Protein AF-A0A0P4V0K9-F1 (afdb_monomer)

Secondary structure (DSSP, 8-state):
-PPP---SPPTTSHHHHHHHHHHHHHHHHH---HHHHHHHHHHHHHHHHHHHHHHHHHHHHHHHHTSPP-

Sequence (70 aa):
MSEPKRYALEPTSIEAYRIRVLFHCEELQRETNPAMRATIALYLAEAATTLARLEAEASQKLALSNSPQP

Foldseek 3Di:
DDDPPPPDDDCLDLVVLVVLLVVLVVVLVPDDDPVVNVVSVVSNVVSVVSSVVNVVVVVVVVVVVPDDDD

pLDDT: mean 89.1, std 15.7, range [39.41, 98.75]

Mean predicted aligned error: 7.04 Å

Solvent-accessible surface area (backbone atoms only — not comparable to full-atom values): 4116 Å² total; per-residue (Å²): 134,85,78,81,80,76,87,69,73,57,82,86,36,63,68,43,28,53,53,50,30,53,52,32,51,56,48,43,74,70,48,81,54,67,71,60,33,52,53,36,51,51,54,29,50,56,34,44,54,51,34,53,53,50,54,50,52,51,52,50,51,53,54,61,72,68,48,83,79,133

Structure (mmCIF, N/CA/C/O backbone):
data_AF-A0A0P4V0K9-F1
#
_entry.id   AF-A0A0P4V0K9-F1
#
loop_
_atom_site.group_PDB
_atom_site.id
_atom_site.type_symbol
_atom_site.label_atom_id
_atom_site.label_alt_id
_atom_site.label_comp_id
_atom_site.label_asym_id
_atom_site.label_entity_id
_atom_site.label_seq_id
_atom_site.pdbx_PDB_ins_code
_atom_site.Cartn_x
_atom_site.Cartn_y
_atom_site.Cartn_z
_atom_site.occupancy
_atom_site.B_iso_or_equiv
_atom_site.auth_seq_id
_atom_site.auth_comp_id
_atom_site.auth_asym_id
_atom_site.auth_atom_id
_atom_site.pdbx_PDB_model_num
ATOM 1 N N . MET A 1 1 ? -15.775 37.314 12.181 1.00 39.41 1 MET A N 1
ATOM 2 C CA . MET A 1 1 ? -14.457 37.068 11.564 1.00 39.41 1 MET A CA 1
ATOM 3 C C . MET A 1 1 ? -14.465 35.628 11.089 1.00 39.41 1 MET A C 1
ATOM 5 O O . MET A 1 1 ? -14.669 34.755 11.919 1.00 39.41 1 MET A O 1
ATOM 9 N N . SER A 1 2 ? -14.391 35.385 9.783 1.00 52.06 2 SER A N 1
ATOM 10 C CA . SER A 1 2 ? -14.418 34.024 9.233 1.00 52.06 2 SER A CA 1
ATOM 11 C C . SER A 1 2 ? -13.040 33.391 9.402 1.00 52.06 2 SER A C 1
ATOM 13 O O . SER A 1 2 ? -12.050 33.985 8.976 1.00 52.06 2 SER A O 1
ATOM 15 N N . GLU A 1 3 ? -12.966 32.228 10.048 1.00 59.88 3 GLU A N 1
ATOM 16 C CA . GLU A 1 3 ? -11.712 31.490 10.212 1.00 59.88 3 GLU A CA 1
ATOM 17 C C . GLU A 1 3 ? -11.084 31.171 8.843 1.00 59.88 3 GLU A C 1
ATOM 19 O O . GLU A 1 3 ? -11.804 30.836 7.892 1.00 59.88 3 GLU A O 1
ATOM 24 N N . PRO A 1 4 ? -9.751 31.267 8.702 1.00 53.31 4 PRO A N 1
ATOM 25 C CA . PRO A 1 4 ? -9.089 30.898 7.463 1.00 53.31 4 PRO A CA 1
ATOM 26 C C . PRO A 1 4 ? -9.272 29.394 7.231 1.00 53.31 4 PRO A C 1
ATOM 28 O O . PRO A 1 4 ? -8.807 28.571 8.020 1.00 53.31 4 PRO A O 1
ATOM 31 N N . LYS A 1 5 ? -9.943 29.030 6.130 1.00 55.88 5 LYS A N 1
ATOM 32 C CA . LYS A 1 5 ? -10.029 27.644 5.652 1.00 55.88 5 LYS A CA 1
ATOM 33 C C . LYS A 1 5 ? -8.609 27.088 5.516 1.00 55.88 5 LYS A C 1
ATOM 35 O O . LYS A 1 5 ? -7.857 27.510 4.638 1.00 55.88 5 LYS A O 1
ATOM 40 N N . ARG A 1 6 ? -8.230 26.159 6.396 1.00 58.94 6 ARG A N 1
ATOM 41 C CA . ARG A 1 6 ? -6.971 25.413 6.301 1.00 58.94 6 ARG A CA 1
ATOM 42 C C . ARG A 1 6 ? -7.085 24.443 5.126 1.00 58.94 6 ARG A C 1
ATOM 44 O O . ARG A 1 6 ? -7.611 23.350 5.270 1.00 58.94 6 ARG A O 1
ATOM 51 N N . TYR A 1 7 ? -6.625 24.871 3.953 1.00 61.56 7 TYR A N 1
ATOM 52 C CA . TYR A 1 7 ? -6.571 24.037 2.744 1.00 61.56 7 TYR A CA 1
ATOM 53 C C . TYR A 1 7 ? -5.472 22.958 2.796 1.00 61.56 7 TYR A C 1
ATOM 55 O O . TYR A 1 7 ? -5.359 22.157 1.873 1.00 61.56 7 TYR A O 1
ATOM 63 N N . ALA A 1 8 ? -4.653 22.933 3.852 1.00 73.38 8 ALA A N 1
ATOM 64 C CA . ALA A 1 8 ? -3.628 21.921 4.060 1.00 73.38 8 ALA A CA 1
ATOM 65 C C . ALA A 1 8 ? -4.204 20.749 4.866 1.00 73.38 8 ALA A C 1
ATOM 67 O O . ALA A 1 8 ? -4.697 20.940 5.978 1.00 73.38 8 ALA A O 1
ATOM 68 N N . LEU A 1 9 ? -4.128 19.542 4.305 1.00 79.38 9 LEU A N 1
ATOM 69 C CA . LEU A 1 9 ? -4.365 18.314 5.057 1.00 79.38 9 LEU A CA 1
ATOM 70 C C . LEU A 1 9 ? -3.222 18.107 6.051 1.00 79.38 9 LEU A C 1
ATOM 72 O O . LEU A 1 9 ? -2.053 18.260 5.694 1.00 79.38 9 LEU A O 1
ATOM 76 N N . GLU A 1 10 ? -3.555 17.704 7.277 1.00 89.44 10 GLU A N 1
ATOM 77 C CA . GLU A 1 10 ? -2.547 17.283 8.248 1.00 89.44 10 GLU A CA 1
ATOM 78 C C . GLU A 1 10 ? -1.791 16.066 7.684 1.00 89.44 10 GLU A C 1
ATOM 80 O O . GLU A 1 10 ? -2.436 15.055 7.373 1.00 89.44 10 GLU A O 1
ATOM 85 N N . PRO A 1 11 ? -0.451 16.116 7.533 1.00 87.75 11 PRO A N 1
ATOM 86 C CA . PRO A 1 11 ? 0.305 15.090 6.807 1.00 87.75 11 PRO A CA 1
ATOM 87 C C . PRO A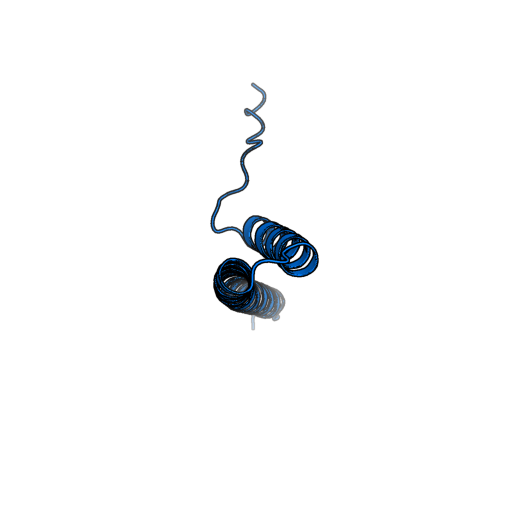 1 11 ? 0.198 13.678 7.387 1.00 87.75 11 PRO A C 1
ATOM 89 O O . PRO A 1 11 ? 0.489 12.708 6.691 1.00 87.75 11 PRO A O 1
ATOM 92 N N . THR A 1 12 ? -0.179 13.570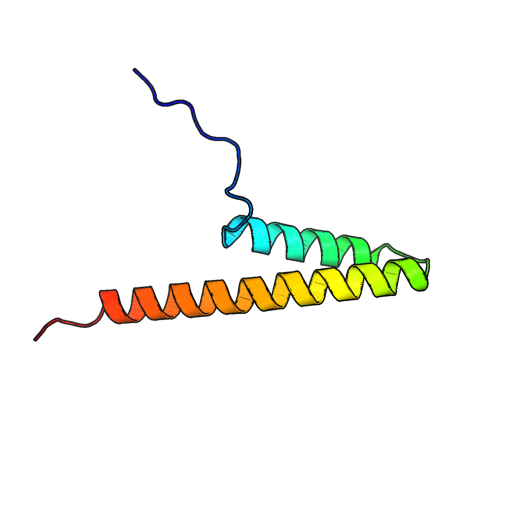 8.660 1.00 92.12 12 THR A N 1
ATOM 93 C CA . THR A 1 12 ? -0.332 12.313 9.402 1.00 92.12 12 THR A CA 1
ATOM 94 C C . THR A 1 12 ? -1.792 11.877 9.555 1.00 92.12 12 THR A C 1
ATOM 96 O O . THR A 1 12 ? -2.068 10.893 10.236 1.00 92.12 12 THR A O 1
ATOM 99 N N . SER A 1 13 ? -2.735 12.591 8.933 1.00 95.38 13 SER A N 1
ATOM 100 C CA . SER A 1 13 ? -4.156 12.238 8.950 1.00 95.38 13 SER A CA 1
ATOM 101 C C . SER A 1 13 ? -4.460 10.993 8.113 1.00 95.38 13 SER A C 1
ATOM 103 O O . SER A 1 13 ? -3.757 10.681 7.151 1.00 95.38 13 SER A O 1
ATOM 105 N N . ILE A 1 14 ? -5.566 10.316 8.445 1.00 97.31 14 ILE A N 1
ATOM 106 C CA . ILE A 1 14 ? -6.107 9.196 7.655 1.00 97.31 14 ILE A CA 1
ATOM 107 C C . ILE A 1 14 ? -6.278 9.606 6.188 1.00 97.31 14 ILE A C 1
ATOM 109 O O . ILE A 1 14 ? -5.840 8.888 5.295 1.00 97.31 14 ILE A O 1
ATOM 113 N N . GLU A 1 15 ? -6.846 10.788 5.935 1.00 96.69 15 GLU A N 1
ATOM 114 C CA . GLU A 1 15 ? -7.091 11.275 4.575 1.00 96.69 15 GLU A CA 1
ATOM 115 C C . GLU A 1 15 ? -5.788 11.506 3.796 1.00 96.69 15 GLU A C 1
ATOM 117 O O . GLU A 1 15 ? -5.672 11.093 2.643 1.00 96.69 15 GLU A O 1
ATOM 122 N N . ALA A 1 16 ? -4.760 12.071 4.439 1.00 96.38 16 ALA A N 1
ATOM 123 C CA . ALA A 1 16 ? -3.448 12.212 3.813 1.00 96.38 16 ALA A CA 1
ATOM 124 C C . ALA A 1 16 ? -2.847 10.847 3.431 1.00 96.38 16 ALA A C 1
ATOM 126 O O . ALA A 1 16 ? -2.280 10.708 2.346 1.00 96.38 16 ALA A O 1
ATOM 127 N N . TYR A 1 17 ? -2.998 9.824 4.278 1.00 98.06 17 TYR A N 1
ATOM 128 C CA . TYR A 1 17 ? -2.522 8.474 3.969 1.00 98.06 17 TYR A CA 1
ATOM 129 C C . TYR A 1 17 ? -3.346 7.769 2.883 1.00 98.06 17 TYR A C 1
ATOM 131 O O . TYR A 1 17 ? -2.753 7.085 2.050 1.00 98.06 17 TYR A O 1
ATOM 139 N N . ARG A 1 18 ? -4.670 7.976 2.815 1.00 98.25 18 ARG A N 1
ATOM 140 C CA . ARG A 1 18 ? -5.505 7.495 1.694 1.00 98.25 18 ARG A CA 1
ATOM 141 C C . ARG A 1 18 ? -5.006 8.041 0.360 1.00 98.25 18 ARG A C 1
ATOM 143 O O . ARG A 1 18 ? -4.810 7.282 -0.586 1.00 98.25 18 ARG A O 1
ATOM 150 N N . ILE A 1 19 ? -4.730 9.343 0.316 1.00 97.44 19 ILE A N 1
ATOM 151 C CA . ILE A 1 19 ? -4.202 10.017 -0.872 1.00 97.44 19 ILE A CA 1
ATOM 152 C C . ILE A 1 19 ? -2.811 9.480 -1.242 1.00 97.44 19 ILE A C 1
ATOM 154 O O . ILE A 1 19 ? -2.567 9.183 -2.409 1.00 97.44 19 ILE A O 1
ATOM 158 N N . ARG A 1 20 ? -1.905 9.294 -0.271 1.00 97.62 20 ARG A N 1
ATOM 159 C CA . ARG A 1 20 ? -0.568 8.718 -0.531 1.00 97.62 20 ARG A CA 1
ATOM 160 C C . ARG A 1 20 ? -0.640 7.315 -1.127 1.00 97.62 20 ARG A C 1
ATOM 162 O O . ARG A 1 20 ? 0.069 7.033 -2.086 1.00 97.62 20 ARG A O 1
ATOM 169 N N . VAL A 1 21 ? -1.498 6.452 -0.580 1.00 98.62 21 VAL A N 1
ATOM 170 C CA . VAL A 1 21 ? -1.701 5.095 -1.109 1.00 98.62 21 VAL A CA 1
ATOM 171 C C . VAL A 1 21 ? -2.194 5.152 -2.554 1.00 98.62 21 VAL A C 1
ATOM 173 O O . VAL A 1 21 ? -1.649 4.450 -3.401 1.00 98.62 21 VAL A O 1
ATOM 176 N N . LEU A 1 22 ? -3.167 6.018 -2.855 1.00 98.38 22 LEU A N 1
ATOM 177 C CA . LEU A 1 22 ? -3.662 6.207 -4.219 1.00 98.38 22 LEU A CA 1
ATOM 178 C C . LEU A 1 22 ? -2.536 6.616 -5.180 1.00 98.38 22 LEU A C 1
ATOM 180 O O . LEU A 1 22 ? -2.348 5.964 -6.206 1.00 98.38 22 LEU A O 1
ATOM 184 N N . PHE A 1 23 ? -1.762 7.648 -4.834 1.00 98.12 23 PHE A N 1
ATOM 185 C CA . PHE A 1 23 ? -0.673 8.122 -5.689 1.00 98.12 23 PHE A CA 1
ATOM 186 C C . PHE A 1 23 ? 0.391 7.051 -5.922 1.00 98.12 23 PHE A C 1
ATOM 188 O O . PHE A 1 23 ? 0.748 6.803 -7.071 1.00 98.12 23 PHE A O 1
ATOM 195 N N . HIS A 1 24 ? 0.847 6.356 -4.877 1.00 98.50 24 HIS A N 1
ATOM 196 C CA . HIS A 1 24 ? 1.854 5.311 -5.050 1.00 98.50 24 HIS A CA 1
ATOM 197 C C . HIS A 1 24 ? 1.337 4.111 -5.854 1.00 98.50 24 HIS A C 1
ATOM 199 O O . HIS A 1 24 ? 2.106 3.515 -6.603 1.00 98.50 24 HIS A O 1
ATOM 205 N N . CYS A 1 25 ? 0.046 3.769 -5.768 1.00 98.62 25 CYS A N 1
ATOM 206 C CA . CYS A 1 25 ? -0.557 2.770 -6.655 1.00 98.62 25 CYS A CA 1
ATOM 207 C C . CYS A 1 25 ? -0.484 3.200 -8.129 1.00 98.62 25 CYS A C 1
ATOM 209 O O . CYS A 1 25 ? -0.086 2.405 -8.982 1.00 98.62 25 CYS A O 1
ATOM 211 N N . GLU A 1 26 ? -0.839 4.453 -8.433 1.00 98.56 26 GLU A N 1
ATOM 212 C CA . GLU A 1 26 ? -0.764 4.982 -9.7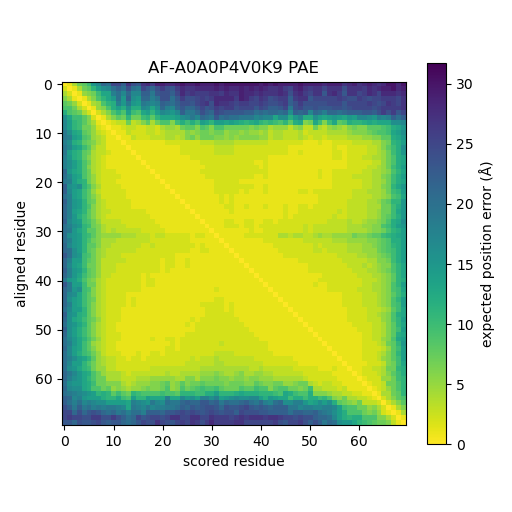99 1.00 98.56 26 GLU A CA 1
ATOM 213 C C . GLU A 1 26 ? 0.677 5.053 -10.323 1.00 98.56 26 GLU A C 1
ATOM 215 O O . GLU A 1 26 ? 0.936 4.694 -11.473 1.00 98.56 26 GLU A O 1
ATOM 220 N N . GLU A 1 27 ? 1.619 5.498 -9.489 1.00 98.31 27 GLU A N 1
ATOM 221 C CA . GLU A 1 27 ? 3.047 5.543 -9.818 1.00 98.31 27 GLU A CA 1
ATOM 222 C C . GLU A 1 27 ? 3.588 4.140 -10.099 1.00 98.31 27 GLU A C 1
ATOM 224 O O . GLU A 1 27 ? 4.229 3.918 -11.126 1.00 98.31 27 GLU A O 1
ATOM 229 N N . LEU A 1 28 ? 3.268 3.169 -9.237 1.00 98.50 28 LEU A N 1
ATOM 230 C CA . LEU A 1 28 ? 3.710 1.785 -9.385 1.00 98.50 28 LEU A CA 1
ATOM 231 C C . LEU A 1 28 ? 3.215 1.168 -10.697 1.00 98.50 28 LEU A C 1
ATOM 233 O O . LEU A 1 28 ? 3.956 0.431 -11.347 1.00 98.50 28 LEU A O 1
ATOM 237 N N . GLN A 1 29 ? 1.975 1.475 -11.087 1.00 98.31 29 GLN A N 1
ATOM 238 C CA . GLN A 1 29 ? 1.377 0.978 -12.324 1.00 98.31 29 GLN A CA 1
ATOM 239 C C . GLN A 1 29 ? 2.042 1.568 -13.577 1.00 98.31 29 GLN A C 1
ATOM 241 O O . GLN A 1 29 ? 2.132 0.885 -14.598 1.00 98.31 29 GLN A O 1
ATOM 246 N N . ARG A 1 30 ? 2.478 2.832 -13.524 1.00 98.31 30 ARG A N 1
ATOM 247 C CA . ARG A 1 30 ? 3.070 3.546 -14.669 1.00 98.31 30 ARG A CA 1
ATOM 248 C C . ARG A 1 30 ? 4.586 3.338 -14.789 1.00 98.31 30 ARG A C 1
ATOM 250 O O . ARG A 1 30 ? 5.124 3.498 -15.882 1.00 98.31 30 ARG A O 1
ATOM 257 N N . GLU A 1 31 ? 5.277 2.991 -13.701 1.00 98.44 31 GLU A N 1
ATOM 258 C CA . GLU A 1 31 ? 6.740 2.894 -13.667 1.00 98.44 31 GLU A CA 1
ATOM 259 C C . GLU A 1 31 ? 7.294 1.651 -14.390 1.00 98.44 31 GLU A C 1
ATOM 261 O O . GLU A 1 31 ? 6.981 0.494 -14.085 1.00 98.44 31 GLU A O 1
ATOM 266 N N . THR A 1 32 ? 8.221 1.890 -15.315 1.00 97.75 32 THR A N 1
ATOM 267 C CA . THR A 1 32 ? 8.856 0.847 -16.133 1.00 97.75 32 THR A CA 1
ATOM 268 C C . THR A 1 32 ? 10.217 0.427 -15.582 1.00 97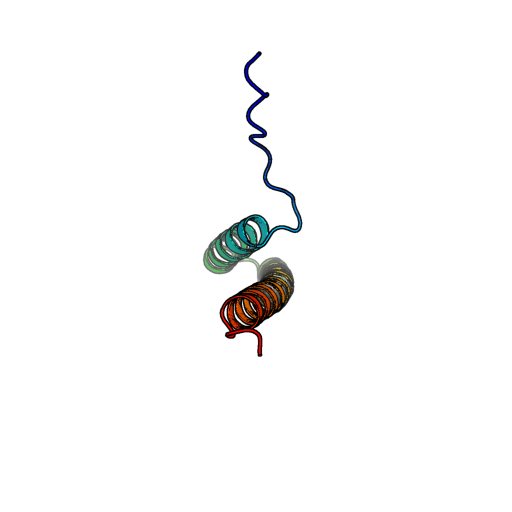.75 32 THR A C 1
ATOM 270 O O . THR A 1 32 ? 10.576 -0.753 -15.674 1.00 97.75 32 THR A O 1
ATOM 273 N N . ASN A 1 33 ? 10.945 1.341 -14.934 1.00 98.44 33 ASN A N 1
ATOM 274 C CA . ASN A 1 33 ? 12.249 1.083 -14.341 1.00 98.44 33 ASN A CA 1
ATOM 275 C C . ASN A 1 33 ? 12.116 0.159 -13.110 1.00 98.44 33 ASN A C 1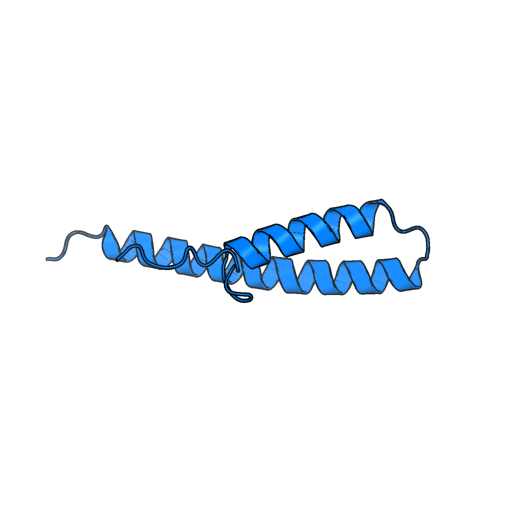
ATOM 277 O O . ASN A 1 33 ? 11.479 0.537 -12.124 1.00 98.44 33 ASN A O 1
ATOM 281 N N . PRO A 1 34 ? 12.741 -1.037 -13.110 1.00 98.31 34 PRO A N 1
ATOM 282 C CA . PRO A 1 34 ? 12.610 -1.989 -12.007 1.00 98.31 34 PRO A CA 1
ATOM 283 C C . PRO A 1 34 ? 13.109 -1.480 -10.652 1.00 98.31 34 PRO A C 1
ATOM 285 O O . PRO A 1 34 ? 12.505 -1.805 -9.632 1.00 98.31 34 PRO A O 1
ATOM 288 N N . ALA A 1 35 ? 14.186 -0.690 -10.627 1.00 98.38 35 ALA A N 1
ATOM 289 C CA . ALA A 1 35 ? 14.745 -0.164 -9.384 1.00 98.38 35 ALA A CA 1
ATOM 290 C C . ALA A 1 35 ? 13.797 0.865 -8.755 1.00 98.38 35 ALA A C 1
ATOM 292 O O . ALA A 1 35 ? 13.470 0.762 -7.576 1.00 98.38 35 ALA A O 1
ATOM 293 N N . MET A 1 36 ? 13.276 1.790 -9.567 1.00 98.38 36 MET A N 1
ATOM 294 C CA . MET A 1 36 ? 12.276 2.764 -9.116 1.00 98.38 36 MET A CA 1
ATOM 295 C C . MET A 1 36 ? 10.988 2.077 -8.668 1.00 98.38 36 MET A C 1
ATOM 297 O O . MET A 1 36 ? 10.450 2.398 -7.611 1.00 98.38 36 MET A O 1
ATOM 301 N N . ARG A 1 37 ? 10.529 1.069 -9.419 1.00 98.38 37 ARG A N 1
ATOM 302 C CA . ARG A 1 37 ? 9.331 0.298 -9.074 1.00 98.38 37 ARG A CA 1
ATOM 303 C C . ARG A 1 37 ? 9.470 -0.406 -7.722 1.00 98.38 37 ARG A C 1
ATOM 305 O O . ARG A 1 37 ? 8.510 -0.429 -6.958 1.00 98.38 37 ARG A O 1
ATOM 312 N N . ALA A 1 38 ? 10.650 -0.939 -7.398 1.00 98.69 38 ALA A N 1
ATOM 313 C CA . ALA A 1 38 ? 10.913 -1.530 -6.085 1.00 98.69 38 ALA A CA 1
ATOM 314 C C . ALA A 1 38 ? 10.816 -0.489 -4.954 1.00 98.69 38 ALA A C 1
ATOM 316 O O . ALA A 1 38 ? 10.201 -0.756 -3.923 1.00 98.69 38 ALA A O 1
ATOM 317 N N . THR A 1 39 ? 11.360 0.711 -5.163 1.00 98.56 39 THR A N 1
ATOM 318 C CA . THR A 1 39 ? 11.259 1.818 -4.202 1.00 98.56 39 THR A CA 1
ATOM 319 C C . THR A 1 39 ? 9.815 2.293 -4.013 1.00 98.56 39 THR A C 1
ATOM 321 O O . THR A 1 39 ? 9.371 2.439 -2.877 1.00 98.56 39 THR A O 1
ATOM 324 N N . ILE A 1 40 ? 9.051 2.473 -5.095 1.00 98.69 40 ILE A N 1
ATOM 325 C CA . ILE A 1 40 ? 7.632 2.860 -5.018 1.00 98.69 40 ILE A CA 1
ATOM 326 C C . ILE A 1 40 ? 6.826 1.788 -4.278 1.00 98.69 40 ILE A C 1
ATOM 328 O O . ILE A 1 40 ? 6.010 2.117 -3.421 1.00 98.69 40 ILE A O 1
ATOM 332 N N . ALA A 1 41 ? 7.077 0.503 -4.553 1.00 98.69 41 ALA A N 1
ATOM 333 C CA . ALA A 1 41 ? 6.406 -0.597 -3.862 1.00 98.69 41 ALA A CA 1
ATOM 334 C C . ALA A 1 41 ? 6.676 -0.586 -2.348 1.00 98.69 41 ALA A C 1
ATOM 336 O O . ALA A 1 41 ? 5.760 -0.844 -1.566 1.00 98.69 41 ALA A O 1
ATOM 337 N N . LEU A 1 42 ? 7.903 -0.255 -1.932 1.00 98.75 42 LEU A N 1
ATOM 338 C CA . LEU A 1 42 ? 8.245 -0.100 -0.519 1.00 98.75 42 LEU A CA 1
ATOM 339 C C . LEU A 1 42 ? 7.442 1.042 0.124 1.00 98.75 42 LEU A C 1
ATOM 341 O O . LEU A 1 42 ? 6.771 0.817 1.131 1.00 98.75 42 LEU A O 1
ATOM 345 N N . TYR A 1 43 ? 7.437 2.232 -0.483 1.00 98.38 43 TYR A N 1
ATOM 346 C CA . TYR A 1 43 ? 6.682 3.375 0.046 1.00 98.38 43 TYR A CA 1
ATOM 347 C C . TYR A 1 43 ? 5.171 3.135 0.064 1.00 98.38 43 TYR A C 1
ATOM 349 O O . TYR A 1 43 ? 4.493 3.508 1.024 1.00 98.38 43 TYR A O 1
ATOM 357 N N . LEU A 1 44 ? 4.641 2.451 -0.953 1.00 98.69 44 LEU A N 1
ATOM 358 C CA . LEU A 1 44 ? 3.249 2.017 -0.977 1.00 98.69 44 LEU A CA 1
ATOM 359 C C . LEU A 1 44 ? 2.933 1.112 0.220 1.00 98.69 44 LEU A C 1
ATOM 361 O O . LEU A 1 44 ? 1.931 1.330 0.900 1.00 98.69 44 LEU A O 1
ATOM 365 N N . ALA A 1 45 ? 3.783 0.121 0.500 1.00 98.75 45 A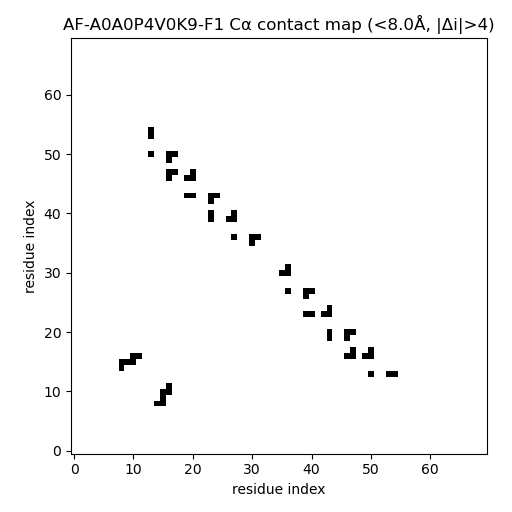LA A N 1
ATOM 366 C CA . ALA A 1 45 ? 3.583 -0.803 1.612 1.00 98.75 45 ALA A CA 1
ATOM 367 C C . ALA A 1 45 ? 3.619 -0.087 2.975 1.00 98.75 45 ALA A C 1
ATOM 369 O O . ALA A 1 45 ? 2.768 -0.342 3.832 1.00 98.75 45 ALA A O 1
ATOM 370 N N . GLU A 1 46 ? 4.559 0.839 3.170 1.00 98.56 46 GLU A N 1
ATOM 371 C CA . GLU A 1 46 ? 4.669 1.643 4.394 1.00 98.56 46 GLU A CA 1
ATOM 372 C C . GLU A 1 46 ? 3.439 2.541 4.606 1.00 98.56 46 GLU A C 1
ATOM 374 O O . GLU A 1 46 ? 2.855 2.570 5.699 1.00 98.56 46 GLU A O 1
ATOM 379 N N . ALA A 1 47 ? 2.997 3.234 3.551 1.00 98.44 47 ALA A N 1
ATOM 380 C CA . ALA A 1 47 ? 1.811 4.083 3.587 1.00 98.44 47 ALA A CA 1
ATOM 381 C C . ALA A 1 47 ? 0.535 3.268 3.850 1.00 98.44 47 ALA A C 1
ATOM 383 O O . ALA A 1 47 ? -0.264 3.647 4.708 1.00 98.44 47 ALA A O 1
ATOM 384 N N . ALA A 1 48 ? 0.367 2.128 3.173 1.00 98.69 48 ALA A N 1
ATOM 385 C CA . ALA A 1 48 ? -0.792 1.254 3.338 1.00 98.69 48 ALA A CA 1
ATOM 386 C C . ALA A 1 48 ? -0.855 0.631 4.739 1.00 98.69 48 ALA A C 1
ATOM 388 O O . ALA A 1 48 ? -1.921 0.599 5.353 1.00 98.69 48 ALA A O 1
ATOM 389 N N . THR A 1 49 ? 0.284 0.198 5.285 1.00 98.75 49 THR A N 1
ATOM 390 C CA . THR A 1 49 ? 0.359 -0.338 6.653 1.00 98.75 49 THR A CA 1
ATOM 391 C C . THR A 1 49 ? -0.019 0.725 7.679 1.00 98.75 49 THR A C 1
ATOM 393 O O . THR A 1 49 ? -0.771 0.456 8.618 1.00 98.75 49 THR A O 1
ATOM 396 N N . THR A 1 50 ? 0.473 1.951 7.496 1.00 98.38 50 THR A N 1
ATOM 397 C CA . THR A 1 50 ? 0.144 3.063 8.391 1.00 98.38 50 THR A CA 1
ATOM 398 C C . THR A 1 50 ? -1.337 3.419 8.302 1.00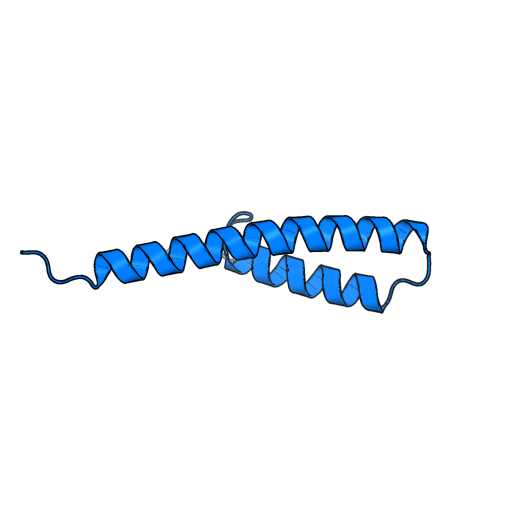 98.38 50 THR A C 1
ATOM 400 O O . THR A 1 50 ? -1.996 3.533 9.335 1.00 98.38 50 THR A O 1
ATOM 403 N N . LEU A 1 51 ? -1.887 3.510 7.088 1.00 98.56 51 LEU A N 1
ATOM 404 C CA . LEU A 1 51 ? -3.311 3.747 6.872 1.00 98.56 51 LEU A CA 1
ATOM 405 C C . LEU A 1 51 ? -4.171 2.685 7.565 1.00 98.56 51 LEU 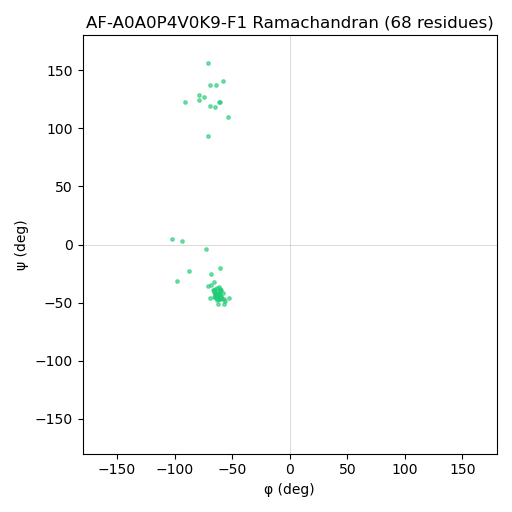A C 1
ATOM 407 O O . LEU A 1 51 ? -5.088 3.032 8.303 1.00 98.56 51 LEU A O 1
ATOM 411 N N . ALA A 1 52 ? -3.843 1.403 7.384 1.00 98.69 52 ALA A N 1
ATOM 412 C CA . ALA A 1 52 ? -4.587 0.298 7.981 1.00 98.69 52 ALA A CA 1
ATOM 413 C C . ALA A 1 52 ? -4.642 0.399 9.514 1.00 98.69 52 ALA A C 1
ATOM 415 O O . ALA A 1 52 ? -5.700 0.195 10.111 1.00 98.69 52 ALA A O 1
ATOM 416 N N . ARG A 1 53 ? -3.524 0.765 10.156 1.00 98.44 53 ARG A N 1
ATOM 417 C CA . ARG A 1 53 ? -3.478 0.992 11.609 1.00 98.44 53 ARG A CA 1
ATOM 418 C C . ARG A 1 53 ? -4.376 2.151 12.031 1.00 98.44 53 ARG A C 1
ATOM 420 O O . ARG A 1 53 ? -5.157 1.991 12.964 1.00 98.44 53 ARG A O 1
ATOM 427 N N . LEU A 1 54 ? -4.299 3.286 11.337 1.00 98.06 54 LEU A N 1
ATOM 428 C CA . LEU A 1 54 ? -5.106 4.461 11.670 1.00 98.06 54 LEU A CA 1
ATOM 429 C C . LEU A 1 54 ? -6.611 4.197 11.500 1.00 98.06 54 LEU A C 1
ATOM 431 O O . LEU A 1 54 ? -7.400 4.596 12.354 1.00 98.06 54 LEU A O 1
ATOM 435 N N . GLU A 1 55 ? -7.013 3.492 10.441 1.00 98.25 55 GLU A N 1
ATOM 436 C CA . GLU A 1 55 ? -8.412 3.107 10.200 1.00 98.25 55 GLU A CA 1
ATOM 437 C C . GLU A 1 55 ? -8.922 2.120 11.262 1.00 98.25 55 GLU A C 1
ATOM 439 O O . GLU A 1 55 ? -10.051 2.245 11.746 1.00 98.25 55 GLU A O 1
ATOM 444 N N . ALA A 1 56 ? -8.082 1.167 11.682 1.00 97.81 56 ALA A N 1
ATOM 445 C CA . ALA A 1 56 ? -8.410 0.242 12.763 1.00 97.81 56 ALA A CA 1
ATOM 446 C C . ALA A 1 56 ? -8.593 0.979 14.099 1.00 97.81 56 ALA A C 1
ATOM 448 O O . ALA A 1 56 ? -9.587 0.761 14.793 1.00 97.81 56 ALA A O 1
ATOM 449 N N . GLU A 1 57 ? -7.681 1.892 14.4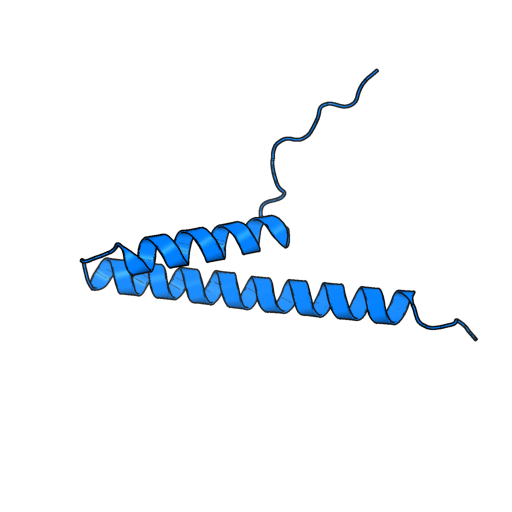42 1.00 96.56 57 GLU A N 1
ATOM 450 C CA . GLU A 1 57 ? -7.785 2.721 15.647 1.00 96.56 57 GLU A CA 1
ATOM 451 C C . GLU A 1 57 ? -9.025 3.624 15.619 1.00 96.56 57 GLU A C 1
ATOM 453 O O . GLU A 1 57 ? -9.724 3.748 16.627 1.00 96.56 57 GLU A O 1
ATOM 458 N N . ALA A 1 58 ? -9.331 4.244 14.475 1.00 94.62 58 ALA A N 1
ATOM 459 C CA . ALA A 1 58 ? -10.533 5.057 14.309 1.00 94.62 58 ALA A CA 1
ATOM 460 C C . ALA A 1 58 ? -11.808 4.220 14.492 1.00 94.62 58 ALA A C 1
ATOM 462 O O . ALA A 1 58 ? -12.717 4.629 15.216 1.00 94.62 58 ALA A O 1
ATOM 463 N N . SER A 1 59 ? -11.841 3.017 13.915 1.00 94.81 59 SER A N 1
ATOM 464 C CA . SER A 1 59 ? -12.963 2.083 14.050 1.00 94.81 59 SER A CA 1
ATOM 465 C C . SER A 1 59 ? -13.171 1.637 15.501 1.00 94.81 59 SER A C 1
ATOM 467 O O . SER A 1 59 ? -14.299 1.625 15.991 1.00 94.81 59 SER A O 1
ATOM 469 N N . GLN A 1 60 ? -12.089 1.328 16.223 1.00 94.00 60 GLN A N 1
ATOM 470 C CA . GLN A 1 60 ? -12.150 0.955 17.641 1.00 94.00 60 GLN A CA 1
ATOM 471 C C . GLN A 1 60 ? -12.664 2.102 18.518 1.00 94.00 60 GLN A C 1
ATOM 473 O O . GLN A 1 60 ? -13.509 1.882 19.385 1.00 94.00 60 GLN A O 1
ATOM 478 N N . LYS A 1 61 ? -12.204 3.337 18.277 1.00 91.50 61 LYS A N 1
ATOM 479 C CA . LYS A 1 61 ? -12.678 4.525 19.008 1.00 91.50 61 LYS A CA 1
ATOM 480 C C . LYS A 1 61 ? -14.179 4.747 18.820 1.00 91.50 61 LYS A C 1
ATOM 482 O O . LYS A 1 61 ? -14.867 5.017 19.800 1.00 91.50 61 LYS A O 1
ATOM 487 N N . LEU A 1 62 ? -14.682 4.581 17.595 1.00 88.12 62 LEU A N 1
ATOM 488 C CA . LEU A 1 62 ? -16.114 4.680 17.293 1.00 88.12 62 LEU A CA 1
ATOM 489 C C . LEU A 1 62 ? -16.933 3.571 17.973 1.00 88.12 62 LEU A C 1
ATOM 491 O O . LEU A 1 62 ? -18.031 3.820 18.464 1.00 88.12 62 LEU A O 1
ATOM 495 N N . ALA A 1 63 ? -16.406 2.347 18.039 1.00 86.25 63 ALA A N 1
ATOM 496 C CA . ALA A 1 63 ? -17.074 1.249 18.738 1.00 86.25 63 ALA A CA 1
ATOM 497 C C . ALA A 1 63 ? -17.186 1.515 20.254 1.00 86.25 63 ALA A C 1
ATOM 499 O O . ALA A 1 63 ? -18.246 1.310 20.847 1.00 86.25 63 ALA A O 1
ATOM 500 N N . LEU A 1 64 ? -16.119 2.035 20.871 1.00 83.25 64 LEU A N 1
ATOM 501 C CA . LEU A 1 64 ? -16.105 2.409 22.288 1.00 83.25 64 LEU A CA 1
ATOM 502 C C . LEU A 1 64 ? -17.035 3.593 22.587 1.00 83.25 64 LEU A C 1
ATOM 504 O O . LEU A 1 64 ? -17.728 3.567 23.599 1.00 83.25 64 LEU A O 1
ATOM 508 N N . SER A 1 65 ? -17.103 4.601 21.709 1.00 78.94 65 SER A N 1
ATOM 509 C CA . SER A 1 65 ? -18.023 5.735 21.889 1.00 78.94 65 SER A CA 1
ATOM 510 C C . SER A 1 65 ? -19.497 5.352 21.747 1.00 78.94 65 SER A C 1
ATOM 512 O O . SER A 1 65 ? -20.354 6.023 22.309 1.00 78.94 65 SER A O 1
ATOM 514 N N . ASN A 1 66 ? -19.794 4.286 21.002 1.00 72.88 66 ASN A N 1
ATOM 515 C CA . ASN A 1 66 ? -21.157 3.808 20.759 1.00 72.88 66 ASN A CA 1
ATOM 516 C C . ASN A 1 66 ? -21.605 2.718 21.747 1.00 72.88 66 ASN A C 1
ATOM 518 O O . ASN A 1 66 ? -22.700 2.174 21.609 1.00 72.88 66 ASN A O 1
ATOM 522 N N . SER A 1 67 ? -20.770 2.378 22.730 1.00 61.69 67 SER A N 1
ATOM 523 C CA . SER A 1 67 ? -21.131 1.434 23.786 1.00 61.69 67 SER A CA 1
ATOM 524 C C . SER A 1 67 ? -22.008 2.146 24.827 1.00 61.69 67 SER A C 1
ATOM 526 O O . SER A 1 67 ? -21.606 3.209 25.305 1.00 61.69 67 SER A O 1
ATOM 528 N N . PRO A 1 68 ? -23.190 1.615 25.203 1.00 54.03 68 PRO A N 1
ATOM 529 C CA . PRO A 1 68 ? -23.981 2.202 26.280 1.00 54.03 68 PRO A CA 1
ATOM 530 C C . PRO A 1 68 ? -23.161 2.157 27.576 1.00 54.03 68 PRO A C 1
ATOM 532 O O . PRO A 1 68 ? -22.691 1.092 27.979 1.00 54.03 68 PRO A O 1
ATOM 535 N N . GLN A 1 69 ? -22.942 3.321 28.194 1.00 57.28 69 GLN A N 1
ATOM 536 C CA . GLN A 1 69 ? -22.335 3.392 29.523 1.00 57.28 69 GLN A CA 1
ATOM 537 C C . GLN A 1 69 ? -23.277 2.717 30.540 1.00 57.28 69 GLN A C 1
ATOM 539 O O . GLN A 1 69 ? -24.491 2.911 30.425 1.00 57.28 69 GLN A O 1
ATOM 544 N N . PRO A 1 70 ? -22.750 1.911 31.482 1.00 58.56 70 PRO A N 1
ATOM 545 C CA . PRO A 1 70 ? -23.543 1.322 32.560 1.00 58.56 70 PRO A CA 1
ATOM 546 C C . PRO A 1 70 ? -24.100 2.376 33.523 1.00 58.56 70 PRO A C 1
ATOM 548 O O . PRO A 1 70 ? -23.457 3.441 33.683 1.00 58.56 70 PRO A O 1
#

Nearest PDB structures (foldseek):
  5l8b-assembly1_E  TM=6.001E-01  e=4.246E-01  Rhodospirillum rubrum
  5l89-assembly3_Z  TM=5.857E-01  e=5.151E-01  Rhodospirillum rubrum
  1wfd-assembly1_A  TM=8.807E-01  e=2.932E+00  Mus musculus
  4afl-assembly2_F  TM=9.166E-01  e=3.557E+00  Homo sapiens

Radius of gyration: 17.21 Å; Cα contacts (8 Å, |Δi|>4): 32; chains: 1; bounding box: 39×39×49 Å